Protein AF-D2I2E0-F1 (afdb_monomer_lite)

InterPro domains:
  IPR007504 H/ACA ribonucleoprotein complex, subunit Gar1/Naf1 [PF04410] (4-69)
  IPR009000 Translation protein, beta-barrel domain superfamily [SSF50447] (4-68)
  IPR038664 H/ACA RNP complex subunit Gar1/Naf1, Cbf5-binding domain [G3DSA:2.40.10.230] (1-72)

Sequence (72 aa):
RTSVLGEFLHPCEDDIVCKCTTDENKVPYFNAPVYLENKEQIGKVDEIFGQLRDFYFSVKLSENMKASSFKK

Radius of gyration: 11.35 Å; chains: 1; bounding box: 25×25×28 Å

Secondary structure (DSSP, 8-state):
-----EEEEEEETTEEEEEE--TT--PPPTT-EEE-TT--EEEEEEEEEEETTEEEEEEEE-TT--GGG---

Foldseek 3Di:
DDFDQFAWDAFDFQKTKTKGPGPPLDDDDFQCFDADPVRHTFFGWHDWDDDSRTIMTIGRGDPVDGRVVDDD

Organism: Ailuropoda melanoleuca (NCBI:txid9646)

pLDDT: mean 85.44, std 9.65, range [48.88, 94.5]

Structure (mmCIF, N/CA/C/O backbone):
data_AF-D2I2E0-F1
#
_entry.id   AF-D2I2E0-F1
#
loop_
_atom_site.group_PDB
_atom_site.id
_atom_site.type_symbol
_atom_site.label_atom_id
_atom_site.label_alt_id
_atom_site.label_comp_id
_atom_site.label_asym_id
_atom_site.label_entity_id
_atom_site.label_seq_id
_atom_site.pdbx_PDB_ins_code
_atom_site.Cartn_x
_atom_site.Cartn_y
_atom_site.Cartn_z
_atom_site.occupancy
_atom_site.B_iso_or_equiv
_atom_site.auth_seq_id
_atom_site.auth_comp_id
_atom_site.auth_asym_id
_atom_site.auth_atom_id
_atom_site.pdbx_PDB_model_num
ATOM 1 N N . ARG A 1 1 ? 10.003 17.665 -1.526 1.00 48.88 1 ARG A N 1
ATOM 2 C CA . ARG A 1 1 ? 9.205 17.329 -2.727 1.00 48.88 1 ARG A CA 1
ATOM 3 C C . ARG A 1 1 ? 8.517 16.009 -2.436 1.00 48.88 1 ARG A C 1
ATOM 5 O O . ARG A 1 1 ? 9.221 15.054 -2.152 1.00 48.88 1 ARG A O 1
ATOM 12 N N . THR A 1 2 ? 7.192 15.982 -2.401 1.00 52.88 2 THR A N 1
ATOM 13 C CA . THR A 1 2 ? 6.401 14.748 -2.334 1.00 52.88 2 THR A CA 1
ATOM 14 C C . THR A 1 2 ? 6.309 14.204 -3.756 1.00 52.88 2 THR A C 1
ATOM 16 O O . THR A 1 2 ? 5.740 14.866 -4.618 1.00 52.88 2 THR A O 1
ATOM 19 N N . SER A 1 3 ? 6.953 13.069 -4.027 1.00 66.38 3 SER A N 1
ATOM 20 C CA . SER A 1 3 ? 6.792 12.360 -5.300 1.00 66.38 3 SER A CA 1
ATOM 21 C C . SER A 1 3 ? 5.585 11.434 -5.183 1.00 66.38 3 SER A C 1
ATOM 23 O O . SER A 1 3 ? 5.456 10.733 -4.180 1.00 66.38 3 SER A O 1
ATOM 25 N N . VAL A 1 4 ? 4.697 11.455 -6.180 1.00 78.62 4 VAL A N 1
ATOM 26 C CA . VAL A 1 4 ? 3.523 10.572 -6.232 1.00 78.62 4 VAL A CA 1
ATOM 27 C C . VAL A 1 4 ? 4.011 9.130 -6.352 1.00 78.62 4 VAL A C 1
ATOM 29 O O . VAL A 1 4 ? 4.712 8.795 -7.307 1.00 78.62 4 VAL A O 1
ATOM 32 N N . LEU A 1 5 ? 3.679 8.304 -5.358 1.00 82.38 5 LEU A N 1
ATOM 33 C CA . LEU A 1 5 ? 4.120 6.909 -5.289 1.00 82.38 5 LEU A CA 1
ATOM 34 C C . LEU A 1 5 ? 3.299 6.002 -6.215 1.00 82.38 5 LEU A C 1
ATOM 36 O O . LEU A 1 5 ? 3.818 5.071 -6.830 1.00 82.38 5 LEU A O 1
ATOM 40 N N . GLY A 1 6 ? 2.001 6.266 -6.298 1.00 87.19 6 GLY A N 1
ATOM 41 C CA . GLY A 1 6 ? 1.056 5.441 -7.024 1.00 87.19 6 GLY A CA 1
ATOM 42 C C . GLY A 1 6 ? -0.379 5.875 -6.787 1.00 87.19 6 GLY A C 1
ATOM 43 O O . GLY A 1 6 ? -0.650 6.749 -5.964 1.00 87.19 6 GLY A O 1
ATOM 44 N N . GLU A 1 7 ? -1.286 5.229 -7.502 1.00 89.06 7 GLU A N 1
ATOM 45 C CA . GLU A 1 7 ? -2.725 5.411 -7.367 1.00 89.06 7 GLU A CA 1
ATOM 46 C C . GLU A 1 7 ? -3.349 4.189 -6.698 1.00 89.06 7 GLU A C 1
ATOM 48 O O . GLU A 1 7 ? -2.971 3.045 -6.970 1.00 89.06 7 GLU A O 1
ATOM 53 N N . PHE A 1 8 ? -4.330 4.433 -5.834 1.00 90.88 8 PHE A N 1
ATOM 54 C CA . PHE A 1 8 ? -5.130 3.375 -5.233 1.00 90.88 8 PHE A CA 1
ATOM 55 C C . PHE A 1 8 ? -5.850 2.558 -6.315 1.00 90.88 8 PHE A C 1
ATOM 57 O O . PHE A 1 8 ? -6.451 3.112 -7.239 1.00 90.88 8 PHE A O 1
ATOM 64 N N . LEU A 1 9 ? -5.801 1.230 -6.189 1.00 91.44 9 LEU A N 1
ATOM 65 C CA . LEU A 1 9 ? -6.433 0.307 -7.125 1.00 91.44 9 LEU A CA 1
ATOM 66 C C . LEU A 1 9 ? -7.685 -0.335 -6.518 1.00 91.44 9 LEU A C 1
ATOM 68 O O . LEU A 1 9 ? -8.775 -0.169 -7.064 1.00 91.44 9 LEU A O 1
ATOM 72 N N . HIS A 1 10 ? -7.530 -1.086 -5.426 1.00 91.00 10 HIS A N 1
ATOM 73 C CA . HIS A 1 10 ? -8.626 -1.741 -4.705 1.00 91.00 10 HIS A CA 1
ATOM 74 C C . HIS A 1 10 ? -8.186 -2.153 -3.287 1.00 91.00 10 HIS A C 1
ATO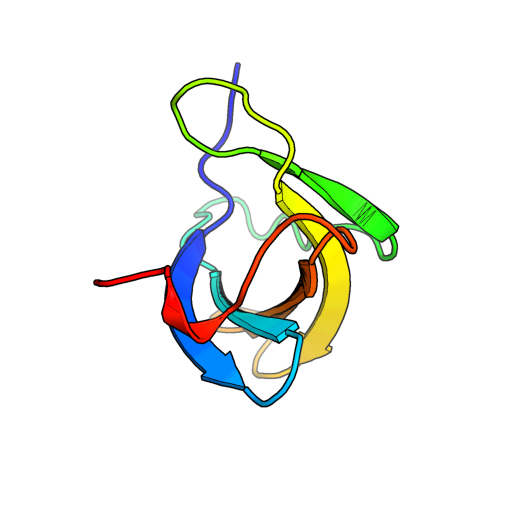M 76 O O . HIS A 1 10 ? -6.985 -2.319 -3.046 1.00 91.00 10 HIS A O 1
ATOM 82 N N . PRO A 1 11 ? -9.130 -2.330 -2.343 1.00 92.19 11 PRO A N 1
ATOM 83 C CA . PRO A 1 11 ? -8.820 -2.890 -1.032 1.00 92.19 11 PRO A CA 1
ATOM 84 C C . PRO A 1 11 ? -8.634 -4.412 -1.118 1.00 92.19 11 PRO A C 1
ATOM 86 O O . PRO A 1 11 ? -9.346 -5.073 -1.875 1.00 92.19 11 PRO A O 1
ATOM 89 N N . CYS A 1 12 ? -7.718 -4.966 -0.327 1.00 88.81 12 CYS A N 1
ATOM 90 C CA . CYS A 1 12 ? -7.451 -6.400 -0.231 1.00 88.81 12 CYS A CA 1
ATOM 91 C C . CYS A 1 12 ? -7.304 -6.787 1.245 1.00 88.81 12 CYS A C 1
ATOM 93 O O . CYS A 1 12 ? -6.264 -6.551 1.847 1.00 88.81 12 CYS A O 1
ATOM 95 N N . GLU A 1 13 ? -8.360 -7.364 1.823 1.00 87.75 13 GLU A N 1
ATOM 96 C CA . GLU A 1 13 ? -8.446 -7.651 3.264 1.00 87.75 13 GLU A CA 1
ATOM 97 C C . GLU A 1 13 ? -8.201 -6.388 4.115 1.00 87.75 13 GLU A C 1
ATOM 99 O O . GLU A 1 13 ? -8.972 -5.428 4.007 1.00 87.75 13 GLU A O 1
ATOM 104 N N . ASP A 1 14 ? -7.156 -6.386 4.943 1.00 87.25 14 ASP A N 1
ATOM 105 C CA . ASP A 1 14 ? -6.753 -5.257 5.789 1.00 87.25 14 ASP A CA 1
ATOM 106 C C . ASP A 1 14 ? -5.756 -4.308 5.096 1.00 87.25 14 ASP A C 1
ATOM 108 O O . ASP A 1 14 ? -5.463 -3.223 5.605 1.00 87.25 14 ASP A O 1
ATOM 112 N N . ASP A 1 15 ? -5.297 -4.666 3.896 1.00 91.44 15 ASP A N 1
ATOM 113 C CA . ASP A 1 15 ? -4.323 -3.912 3.117 1.00 91.44 15 ASP A CA 1
ATOM 114 C C . ASP A 1 15 ? -4.986 -3.218 1.916 1.00 91.44 15 ASP A C 1
ATOM 116 O O . ASP A 1 15 ? -6.121 -3.497 1.512 1.00 91.44 15 ASP A O 1
ATOM 120 N N . ILE A 1 16 ? -4.263 -2.284 1.302 1.00 93.44 16 ILE A N 1
ATOM 121 C CA . ILE A 1 16 ? -4.669 -1.677 0.028 1.00 93.44 16 ILE A CA 1
ATOM 122 C C . ILE A 1 16 ? -3.646 -1.978 -1.052 1.00 93.44 16 ILE A C 1
ATOM 124 O O . ILE A 1 16 ? -2.443 -1.951 -0.806 1.00 93.44 16 ILE A O 1
ATOM 128 N N . VAL A 1 17 ? -4.129 -2.222 -2.266 1.00 93.38 17 VAL A N 1
ATOM 129 C CA . VAL A 1 17 ? -3.275 -2.390 -3.439 1.00 93.38 17 VAL A CA 1
ATOM 130 C C . VAL A 1 17 ? -3.222 -1.078 -4.200 1.00 93.38 17 VAL A C 1
ATOM 132 O O . VAL A 1 17 ? -4.255 -0.493 -4.537 1.00 93.38 17 VAL A O 1
ATOM 135 N N . CYS A 1 18 ? -2.008 -0.643 -4.514 1.00 92.31 18 CYS A N 1
ATOM 136 C CA . CYS A 1 18 ? -1.739 0.557 -5.288 1.00 92.31 18 CYS A CA 1
ATOM 137 C C . CYS A 1 18 ? -0.967 0.203 -6.562 1.00 92.31 18 CYS A C 1
ATOM 139 O O . CYS A 1 18 ? -0.083 -0.657 -6.560 1.00 92.31 18 CYS A O 1
ATOM 141 N N . LYS A 1 19 ? -1.290 0.885 -7.664 1.00 90.69 19 LYS A N 1
ATOM 142 C CA . LYS A 1 19 ? -0.505 0.833 -8.898 1.00 90.69 19 LYS A CA 1
ATOM 143 C C . LYS A 1 19 ? 0.565 1.917 -8.840 1.00 90.69 19 LYS A C 1
ATOM 145 O O . LYS A 1 19 ? 0.228 3.080 -8.633 1.00 90.69 19 LYS A O 1
ATOM 150 N N . CYS A 1 20 ? 1.832 1.568 -9.053 1.00 87.75 20 CYS A N 1
ATOM 151 C CA . CYS A 1 20 ? 2.878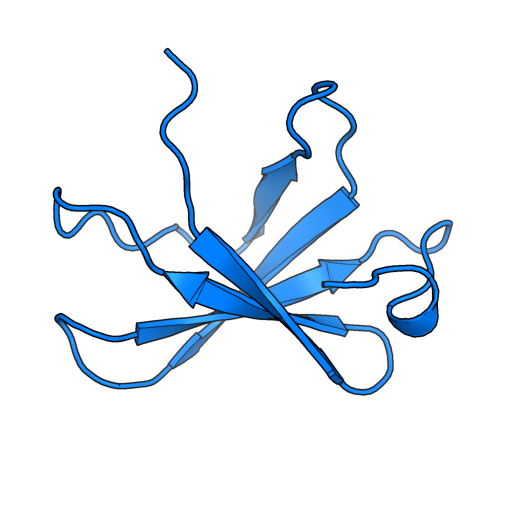 2.579 -9.147 1.00 87.75 20 CYS A CA 1
ATOM 152 C C . CYS A 1 20 ? 2.700 3.423 -10.418 1.00 87.75 20 CYS A C 1
ATOM 154 O O . CYS A 1 20 ? 2.491 2.889 -11.506 1.00 87.75 20 CYS A O 1
ATOM 156 N N . THR A 1 21 ? 2.778 4.745 -10.265 1.00 83.94 21 THR A N 1
ATOM 157 C CA . THR A 1 21 ? 2.714 5.726 -11.362 1.00 83.94 21 THR A CA 1
ATOM 158 C C . THR A 1 21 ? 3.967 6.601 -11.421 1.00 83.94 21 THR A C 1
ATOM 160 O O . THR A 1 21 ? 4.003 7.600 -12.130 1.00 83.94 21 THR A O 1
ATOM 163 N N . THR A 1 22 ? 5.014 6.244 -10.672 1.00 74.88 22 THR A N 1
ATOM 164 C CA . THR A 1 22 ? 6.266 7.001 -10.624 1.00 74.88 22 THR A CA 1
ATOM 165 C C . THR A 1 22 ? 7.083 6.812 -11.909 1.00 74.88 22 THR A C 1
ATOM 167 O O . THR A 1 22 ? 7.601 5.727 -12.161 1.00 74.88 22 THR A O 1
ATOM 170 N N . ASP A 1 23 ? 7.314 7.895 -12.658 1.00 66.00 23 ASP A N 1
ATOM 171 C CA . ASP A 1 23 ? 8.164 7.913 -13.866 1.00 66.00 23 ASP A CA 1
ATOM 172 C C . ASP A 1 23 ? 9.647 7.567 -13.616 1.00 66.00 23 ASP A C 1
ATOM 174 O O . ASP A 1 23 ? 10.372 7.166 -14.525 1.00 66.00 23 ASP A O 1
ATOM 178 N N . GLU A 1 24 ? 10.140 7.723 -12.385 1.00 65.50 24 GLU A N 1
ATOM 179 C CA . GLU A 1 24 ? 11.574 7.622 -12.077 1.00 65.50 24 GLU A CA 1
ATOM 180 C C . GLU A 1 24 ? 12.091 6.186 -11.823 1.00 65.50 24 GLU A C 1
ATOM 182 O O . GLU A 1 24 ? 13.226 6.040 -11.371 1.00 65.50 24 GLU A O 1
ATOM 187 N N . ASN A 1 25 ? 11.308 5.120 -12.068 1.00 62.25 25 ASN A N 1
ATOM 188 C CA . ASN A 1 25 ? 11.657 3.725 -11.700 1.00 62.25 25 ASN A CA 1
ATOM 189 C C . ASN A 1 25 ? 12.117 3.571 -10.230 1.00 62.25 25 ASN A C 1
ATOM 191 O O . ASN A 1 25 ? 12.866 2.654 -9.881 1.00 62.25 25 ASN A O 1
ATOM 195 N N . LYS A 1 26 ? 11.700 4.483 -9.344 1.00 75.25 26 LYS A N 1
ATOM 196 C CA . LYS A 1 26 ? 12.045 4.433 -7.923 1.00 75.25 26 LYS A CA 1
ATOM 197 C C . LYS A 1 26 ? 11.084 3.486 -7.227 1.00 75.25 26 LYS A C 1
ATOM 199 O O . LYS A 1 26 ? 10.010 3.884 -6.789 1.00 75.25 26 LYS A O 1
ATOM 204 N N . VAL A 1 27 ? 11.491 2.226 -7.150 1.00 81.44 27 VAL A N 1
ATOM 205 C CA . VAL A 1 27 ? 10.795 1.212 -6.362 1.00 81.44 27 VAL A CA 1
ATOM 206 C C . VAL A 1 27 ? 10.827 1.636 -4.886 1.00 81.44 27 VAL A C 1
ATOM 208 O O . VAL A 1 27 ? 11.909 1.959 -4.381 1.00 81.44 27 VAL A O 1
ATOM 211 N N . PRO A 1 28 ? 9.678 1.687 -4.187 1.00 83.25 28 PRO A N 1
ATOM 212 C CA . PRO A 1 28 ? 9.666 1.975 -2.761 1.00 83.25 28 PRO A CA 1
ATOM 213 C C . PRO A 1 28 ? 10.448 0.924 -1.977 1.00 83.25 28 PRO A C 1
ATOM 215 O O . PRO A 1 28 ? 10.580 -0.225 -2.387 1.00 83.25 28 PRO A O 1
ATOM 218 N N . TYR A 1 29 ? 10.939 1.311 -0.806 1.00 86.62 29 TYR A N 1
ATOM 219 C CA . TYR A 1 29 ? 11.518 0.353 0.126 1.00 86.62 29 TYR A CA 1
ATOM 220 C C . TYR A 1 29 ? 10.410 -0.338 0.923 1.00 86.62 29 TYR A C 1
ATOM 222 O O . TYR A 1 29 ? 9.395 0.274 1.260 1.00 86.62 29 TYR A O 1
ATOM 230 N N . PHE A 1 30 ? 10.633 -1.599 1.283 1.00 89.25 30 PHE A N 1
ATOM 231 C CA . PHE A 1 30 ? 9.791 -2.298 2.250 1.00 89.25 30 PHE A CA 1
ATOM 232 C C . PHE A 1 30 ? 9.706 -1.517 3.568 1.00 89.25 30 PHE A C 1
ATOM 234 O O . PHE A 1 30 ? 10.696 -0.946 4.028 1.00 89.25 30 PHE A O 1
ATOM 241 N N . ASN A 1 31 ? 8.524 -1.501 4.183 1.00 89.62 31 ASN A N 1
ATOM 242 C CA . ASN A 1 31 ? 8.179 -0.712 5.367 1.00 89.62 31 ASN A CA 1
ATOM 243 C C . ASN A 1 31 ? 8.319 0.815 5.206 1.00 89.62 31 ASN A C 1
ATOM 245 O O . ASN A 1 31 ? 8.269 1.531 6.209 1.00 89.62 31 ASN A O 1
ATOM 249 N N . ALA A 1 32 ? 8.467 1.341 3.984 1.00 90.38 32 ALA A N 1
ATOM 250 C CA . ALA A 1 32 ? 8.432 2.784 3.774 1.00 90.38 32 ALA A CA 1
ATOM 251 C C . ALA A 1 32 ? 7.050 3.341 4.165 1.00 90.38 32 ALA A C 1
ATOM 253 O O . ALA A 1 32 ? 6.036 2.760 3.767 1.00 90.38 32 ALA A O 1
ATOM 254 N N . PRO A 1 33 ? 6.984 4.447 4.925 1.00 90.81 33 PRO A N 1
ATOM 255 C CA . PRO A 1 33 ? 5.713 5.038 5.316 1.00 90.81 33 PRO A CA 1
ATOM 256 C C . PRO A 1 33 ? 4.992 5.623 4.098 1.00 90.81 33 PRO A C 1
ATOM 258 O O . PRO A 1 33 ? 5.596 6.306 3.267 1.00 90.81 33 PRO A O 1
ATOM 261 N N . VAL A 1 34 ? 3.690 5.358 4.007 1.00 90.81 34 VAL A N 1
ATOM 262 C CA . VAL A 1 34 ? 2.819 5.846 2.935 1.00 90.81 34 VAL A CA 1
ATOM 263 C C . VAL A 1 34 ? 1.909 6.928 3.490 1.00 90.81 34 VAL A C 1
ATOM 265 O O . VAL A 1 34 ? 1.289 6.761 4.544 1.00 90.81 34 VAL A O 1
ATOM 268 N N . TYR A 1 35 ? 1.833 8.035 2.758 1.00 90.25 35 TYR A N 1
ATOM 269 C CA . TYR A 1 35 ? 1.061 9.210 3.130 1.00 90.25 35 TYR A CA 1
ATOM 270 C C . TYR A 1 35 ? 0.054 9.552 2.039 1.00 90.25 35 TYR A C 1
ATOM 272 O O . TYR A 1 35 ? 0.340 9.394 0.852 1.00 90.25 35 TYR A O 1
ATOM 280 N N . LEU A 1 36 ? -1.094 10.073 2.451 1.00 88.56 36 LEU A N 1
ATOM 281 C CA . LEU A 1 36 ? -2.042 10.736 1.563 1.00 88.56 36 LEU A CA 1
ATOM 282 C C . LEU A 1 36 ? -1.555 12.144 1.193 1.00 88.56 36 LEU A C 1
ATOM 284 O O . LEU A 1 36 ? -0.613 12.683 1.779 1.00 88.56 36 LEU A O 1
ATOM 288 N N . GLU A 1 37 ? -2.225 12.781 0.232 1.00 84.56 37 GLU A N 1
ATOM 289 C CA . GLU A 1 37 ? -1.909 14.152 -0.200 1.00 84.56 37 GLU A CA 1
ATOM 290 C C . GLU A 1 37 ? -2.018 15.178 0.939 1.00 84.56 37 GLU A C 1
ATOM 292 O O . GLU A 1 37 ? -1.251 16.141 1.000 1.00 84.56 37 GLU A O 1
ATOM 297 N N . ASN A 1 38 ? -2.914 14.931 1.899 1.00 86.25 38 ASN A N 1
ATOM 298 C CA . ASN A 1 38 ? -3.056 15.712 3.131 1.00 86.25 38 ASN A CA 1
ATOM 299 C C . ASN A 1 38 ? -1.907 15.480 4.143 1.00 86.25 38 ASN A C 1
ATOM 301 O O . ASN A 1 38 ? -1.937 16.060 5.227 1.00 86.25 38 ASN A O 1
ATOM 305 N N . LYS A 1 39 ? -0.892 14.673 3.792 1.00 85.44 39 LYS A N 1
ATOM 306 C CA . LYS A 1 39 ? 0.244 14.248 4.631 1.00 85.44 39 LYS A CA 1
ATOM 307 C C . LYS A 1 39 ? -0.133 13.350 5.810 1.00 85.44 39 LYS A C 1
ATOM 309 O O . LYS A 1 39 ? 0.690 13.141 6.700 1.00 85.44 39 LYS A O 1
ATOM 314 N N . GLU A 1 40 ? -1.342 12.804 5.824 1.00 89.88 40 GLU A N 1
ATOM 315 C CA . GLU A 1 40 ? -1.740 11.805 6.807 1.00 89.88 40 GLU A CA 1
ATOM 316 C C . GLU A 1 40 ? -1.070 10.472 6.484 1.00 89.88 40 GLU A C 1
ATOM 318 O O . GLU A 1 40 ? -1.148 9.983 5.355 1.00 89.88 40 GLU A O 1
ATOM 323 N N . GLN A 1 41 ? -0.384 9.893 7.469 1.00 91.44 41 GLN A N 1
ATOM 324 C CA . GLN A 1 41 ? 0.205 8.570 7.323 1.00 91.44 41 GLN A CA 1
ATOM 325 C C . GLN A 1 41 ? -0.898 7.520 7.416 1.00 91.44 41 GLN A C 1
ATOM 327 O O . GLN A 1 41 ? -1.535 7.376 8.457 1.00 91.44 41 GLN A O 1
ATOM 332 N N . ILE A 1 42 ? -1.080 6.755 6.346 1.00 92.31 42 ILE A N 1
ATOM 333 C CA . ILE A 1 42 ? -2.104 5.705 6.290 1.00 92.31 42 ILE A CA 1
ATOM 334 C C . ILE A 1 42 ? -1.557 4.326 6.630 1.00 92.31 42 ILE A C 1
ATOM 336 O O . ILE A 1 42 ? -2.312 3.444 7.028 1.00 92.31 42 ILE A O 1
ATOM 340 N N . GLY A 1 43 ? -0.248 4.135 6.478 1.00 93.44 43 GLY A N 1
ATOM 341 C CA . GLY A 1 43 ? 0.360 2.828 6.642 1.00 93.44 43 GLY A CA 1
ATOM 342 C C . GLY A 1 43 ? 1.793 2.783 6.142 1.00 93.44 43 GLY A C 1
ATOM 343 O O . GLY A 1 43 ? 2.502 3.796 6.133 1.00 93.44 43 GLY A O 1
ATOM 344 N N . LYS A 1 44 ? 2.215 1.593 5.729 1.00 93.69 44 LYS A N 1
ATOM 345 C CA . LYS A 1 44 ? 3.561 1.316 5.222 1.00 93.69 44 LYS A CA 1
ATOM 346 C C . LYS A 1 44 ? 3.531 0.292 4.090 1.00 93.69 44 LYS A C 1
ATOM 348 O O . LYS A 1 44 ? 2.642 -0.548 4.050 1.00 93.69 44 LYS A O 1
ATOM 353 N N . VAL A 1 45 ? 4.510 0.345 3.192 1.00 93.31 45 VAL A N 1
ATOM 354 C CA . VAL A 1 45 ? 4.651 -0.635 2.101 1.00 93.31 45 VAL A CA 1
ATOM 355 C C . VAL A 1 45 ? 4.966 -2.020 2.678 1.00 93.31 45 VAL A C 1
ATOM 357 O O . VAL A 1 45 ? 5.911 -2.139 3.459 1.00 93.31 45 VAL A O 1
ATOM 360 N N . ASP A 1 46 ? 4.204 -3.046 2.297 1.00 93.69 46 ASP A N 1
ATOM 361 C CA . ASP A 1 46 ? 4.376 -4.425 2.790 1.00 93.69 46 ASP A CA 1
ATOM 362 C C . ASP A 1 46 ? 4.909 -5.350 1.693 1.00 93.69 46 ASP A C 1
ATOM 364 O O . ASP A 1 46 ? 5.930 -6.004 1.890 1.00 93.69 46 ASP A O 1
ATOM 368 N N . GLU A 1 47 ? 4.296 -5.334 0.508 1.00 92.12 47 GLU A N 1
ATOM 369 C CA . GLU A 1 47 ? 4.702 -6.162 -0.630 1.00 92.12 47 GLU A CA 1
ATOM 370 C C . GLU A 1 47 ? 4.848 -5.336 -1.907 1.00 92.12 47 GLU A C 1
ATOM 372 O O . GLU A 1 47 ? 4.130 -4.364 -2.131 1.00 92.12 47 GLU A O 1
ATOM 377 N N . ILE A 1 48 ? 5.783 -5.737 -2.770 1.00 91.19 48 ILE A N 1
ATOM 378 C CA . ILE A 1 48 ? 6.015 -5.134 -4.086 1.00 91.19 48 ILE A CA 1
ATOM 379 C C . ILE A 1 48 ? 6.045 -6.269 -5.102 1.00 91.19 48 ILE A C 1
ATOM 381 O O . ILE A 1 48 ? 6.833 -7.205 -4.966 1.00 91.19 48 ILE A O 1
ATOM 385 N N . PHE A 1 49 ? 5.184 -6.199 -6.112 1.00 91.69 49 PHE A N 1
ATOM 386 C CA . PHE A 1 49 ? 4.972 -7.283 -7.068 1.00 91.69 49 PHE A CA 1
ATOM 387 C C . PHE A 1 49 ? 4.619 -6.753 -8.460 1.00 91.69 49 PHE A C 1
ATOM 389 O O . PHE A 1 49 ? 4.235 -5.603 -8.630 1.00 91.69 49 PHE A O 1
ATOM 396 N N . GLY A 1 50 ? 4.733 -7.592 -9.488 1.00 89.50 50 GLY A N 1
ATOM 397 C CA . GLY A 1 50 ? 4.487 -7.199 -10.880 1.00 89.50 50 GLY A CA 1
ATOM 398 C C . GLY A 1 50 ? 5.771 -6.956 -11.673 1.00 89.50 50 GLY A C 1
ATOM 399 O O . GLY A 1 50 ? 6.837 -7.466 -11.332 1.00 89.50 50 GLY A O 1
ATOM 400 N N . GLN A 1 51 ? 5.656 -6.234 -12.787 1.00 85.19 51 GLN A N 1
ATOM 401 C CA . GLN A 1 51 ? 6.765 -6.038 -13.725 1.00 85.19 51 GLN A CA 1
ATOM 402 C C . GLN A 1 51 ? 7.600 -4.815 -13.345 1.00 85.19 51 GLN A C 1
ATOM 404 O O . GLN A 1 51 ? 7.066 -3.843 -12.833 1.00 85.19 51 GLN A O 1
ATOM 409 N N . LEU A 1 52 ? 8.894 -4.806 -13.681 1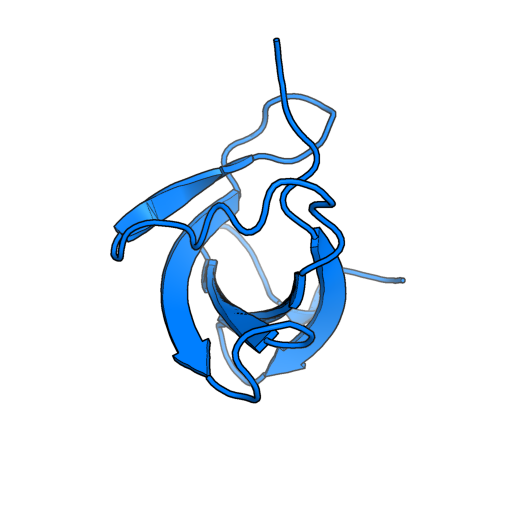.00 78.50 52 LEU A N 1
ATOM 410 C CA . LEU A 1 52 ? 9.829 -3.738 -13.287 1.00 78.50 52 LEU A CA 1
ATOM 411 C C . LEU A 1 52 ? 9.345 -2.308 -13.618 1.00 78.50 52 LEU A C 1
ATOM 413 O O . LEU A 1 52 ? 9.660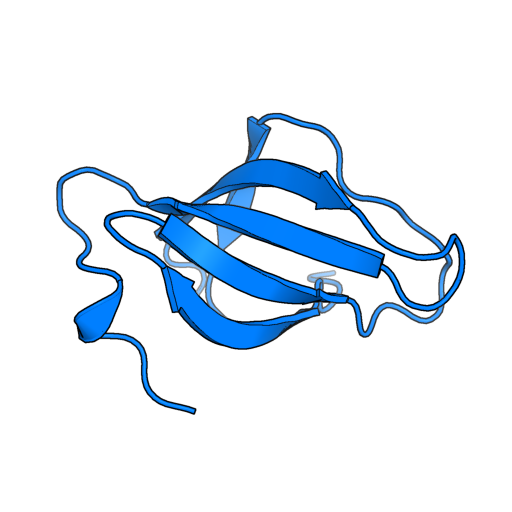 -1.381 -12.882 1.00 78.50 52 LEU A O 1
ATOM 417 N N . ARG A 1 53 ? 8.598 -2.134 -14.718 1.00 77.19 53 ARG A N 1
ATOM 418 C CA . ARG A 1 53 ? 8.072 -0.834 -15.180 1.00 77.19 53 ARG A CA 1
ATOM 419 C C . ARG A 1 53 ? 6.603 -0.581 -14.822 1.00 77.19 53 ARG A C 1
ATOM 421 O O . ARG A 1 53 ? 6.158 0.554 -14.888 1.00 77.19 53 ARG A O 1
ATOM 428 N N . ASP A 1 54 ? 5.875 -1.626 -14.445 1.00 83.69 54 ASP A N 1
ATOM 429 C CA . ASP A 1 54 ? 4.446 -1.602 -14.121 1.00 83.69 54 ASP A CA 1
ATOM 430 C C . ASP A 1 54 ? 4.226 -2.525 -12.918 1.00 83.69 54 ASP A C 1
ATOM 432 O O . ASP A 1 54 ? 3.617 -3.598 -13.012 1.00 83.69 54 ASP A O 1
ATOM 436 N N . PHE A 1 55 ? 4.822 -2.144 -11.791 1.00 88.88 55 PHE A N 1
ATOM 437 C CA . PHE A 1 55 ? 4.669 -2.875 -10.545 1.00 88.88 55 PHE A CA 1
ATOM 438 C C . PHE A 1 55 ? 3.538 -2.282 -9.705 1.00 88.88 55 PHE A C 1
ATOM 440 O O . PHE A 1 55 ? 3.142 -1.117 -9.815 1.00 88.88 55 PHE A O 1
ATOM 447 N N . TYR A 1 56 ? 3.029 -3.136 -8.842 1.00 92.25 56 TYR A N 1
ATOM 448 C CA . TYR A 1 56 ? 2.036 -2.862 -7.832 1.00 92.25 56 TYR A CA 1
ATOM 449 C C . TYR A 1 56 ? 2.695 -3.023 -6.472 1.00 92.25 56 TYR A C 1
ATOM 451 O O . TYR A 1 56 ? 3.718 -3.698 -6.323 1.00 92.25 56 TYR A O 1
ATOM 459 N N . PHE A 1 57 ? 2.105 -2.392 -5.474 1.00 92.88 57 PHE A N 1
ATOM 460 C CA . PHE A 1 57 ? 2.537 -2.567 -4.103 1.00 92.88 57 PHE A CA 1
ATOM 461 C C . PHE A 1 57 ? 1.331 -2.610 -3.178 1.00 92.88 57 PHE A C 1
ATOM 463 O O . PHE A 1 57 ? 0.336 -1.916 -3.412 1.00 92.88 57 PHE A O 1
ATOM 470 N N . SER A 1 58 ? 1.424 -3.438 -2.143 1.00 94.12 58 SER A N 1
ATOM 471 C CA . SER A 1 58 ? 0.473 -3.432 -1.043 1.00 94.12 58 SER A CA 1
ATOM 472 C C . SER A 1 58 ? 0.942 -2.462 0.036 1.00 94.12 58 SER A C 1
ATOM 474 O O . SER A 1 58 ? 2.141 -2.282 0.290 1.00 94.12 58 SER A O 1
ATOM 476 N N . VAL A 1 59 ? -0.020 -1.799 0.661 1.00 94.25 59 VAL A N 1
ATOM 477 C CA . VAL A 1 59 ? 0.208 -0.955 1.826 1.00 94.25 59 VAL A CA 1
ATOM 478 C C . VAL A 1 59 ? -0.544 -1.572 2.984 1.00 94.25 59 VAL A C 1
ATOM 480 O O . VAL A 1 59 ? -1.775 -1.621 2.968 1.00 94.25 59 VAL A O 1
ATOM 483 N N . LYS A 1 60 ? 0.215 -1.985 3.996 1.00 94.50 60 LYS A N 1
ATOM 484 C CA . LYS A 1 60 ? -0.327 -2.380 5.285 1.00 94.50 60 LYS A CA 1
ATOM 485 C C . LYS A 1 60 ? -0.819 -1.148 6.009 1.00 94.50 60 LYS A C 1
ATOM 487 O O . LYS A 1 60 ? -0.022 -0.261 6.342 1.00 94.50 60 LYS A O 1
ATOM 492 N N . LEU A 1 61 ? -2.129 -1.084 6.203 1.00 93.56 61 LEU A N 1
ATOM 493 C CA . LEU A 1 61 ? -2.768 0.034 6.870 1.00 93.56 61 LEU A CA 1
ATOM 494 C C . LEU A 1 61 ? -2.483 0.018 8.370 1.00 93.56 61 LEU A C 1
ATOM 496 O O . LEU A 1 61 ? -2.258 -1.022 8.988 1.00 93.56 61 LEU A O 1
ATOM 500 N N . SER A 1 62 ? -2.481 1.208 8.958 1.00 91.44 62 SER A N 1
ATOM 501 C CA . SER A 1 62 ? -2.483 1.363 10.410 1.00 91.44 6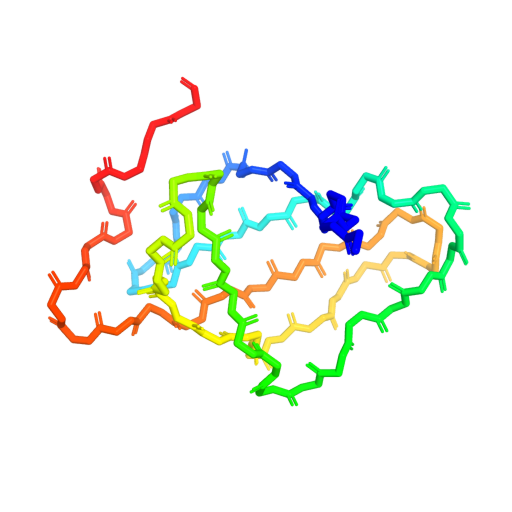2 SER A CA 1
ATOM 502 C C . SER A 1 62 ? -3.788 0.810 10.999 1.00 91.44 62 SER A C 1
ATOM 504 O O . SER A 1 62 ? -4.835 0.896 10.366 1.00 91.44 62 SER A O 1
ATOM 506 N N . GLU A 1 63 ? -3.762 0.310 12.238 1.00 85.94 63 GLU A N 1
ATOM 507 C CA . GLU A 1 63 ? -4.925 -0.327 12.897 1.00 85.94 63 GLU A CA 1
ATOM 508 C C . GLU A 1 63 ? -6.172 0.577 12.997 1.00 85.94 63 GLU A C 1
ATOM 510 O O . GLU A 1 63 ? -7.292 0.105 13.187 1.00 85.94 63 GLU A O 1
ATOM 515 N N . ASN A 1 64 ? -5.996 1.894 12.874 1.00 86.44 64 ASN A N 1
ATOM 516 C CA . ASN A 1 64 ? -7.070 2.884 12.883 1.00 86.44 64 ASN A CA 1
ATOM 517 C C . ASN A 1 64 ? -7.676 3.167 11.494 1.00 86.44 64 ASN A C 1
ATOM 519 O O . ASN A 1 64 ? -8.601 3.974 11.395 1.00 86.44 64 ASN A O 1
ATOM 523 N N . MET A 1 65 ? -7.169 2.537 10.436 1.00 86.56 65 MET A N 1
ATOM 524 C CA . MET A 1 65 ? -7.575 2.743 9.048 1.00 86.56 65 MET A CA 1
ATOM 525 C C . MET A 1 65 ? -8.206 1.469 8.489 1.00 86.56 65 MET A C 1
ATOM 527 O O . MET A 1 65 ? -7.734 0.365 8.733 1.00 86.56 65 MET A O 1
ATOM 531 N N . LYS A 1 66 ? -9.277 1.614 7.703 1.00 87.12 66 LYS A N 1
ATOM 532 C CA . LYS A 1 66 ? -9.924 0.486 7.017 1.00 87.12 66 LYS A CA 1
ATOM 533 C C . LYS A 1 66 ? -9.693 0.575 5.521 1.00 87.12 66 LYS A C 1
ATOM 535 O O . LYS A 1 66 ? -10.049 1.586 4.917 1.00 87.12 66 LYS A O 1
ATOM 540 N N . ALA A 1 67 ? -9.219 -0.512 4.914 1.00 87.81 67 ALA A N 1
ATOM 541 C CA . ALA A 1 67 ? -9.011 -0.606 3.468 1.00 87.81 67 ALA A CA 1
ATOM 542 C C . ALA A 1 67 ? -10.285 -0.275 2.678 1.00 87.81 67 ALA A C 1
ATOM 544 O O . ALA A 1 67 ? -10.258 0.475 1.706 1.00 87.81 67 ALA A O 1
ATOM 545 N N . SER A 1 68 ? -11.435 -0.737 3.167 1.00 85.25 68 SER A N 1
ATOM 546 C CA . SER A 1 68 ? -12.753 -0.464 2.583 1.00 85.25 68 SER A CA 1
ATOM 547 C C . SER A 1 68 ? -13.202 1.003 2.642 1.00 85.25 68 SER A C 1
ATOM 549 O O . SER A 1 68 ? -14.164 1.366 1.967 1.00 85.25 68 SER A O 1
ATOM 551 N N . SER A 1 69 ? -12.532 1.856 3.426 1.00 85.50 69 SER A N 1
ATOM 552 C CA . SER A 1 69 ? -12.816 3.295 3.473 1.00 85.50 69 SER A CA 1
ATOM 553 C C . SER A 1 69 ? -12.216 4.053 2.286 1.00 85.50 69 SER A C 1
ATOM 555 O O . SER A 1 69 ? -12.654 5.170 2.001 1.00 85.50 69 SER A O 1
ATOM 557 N N . PHE A 1 70 ? -11.232 3.471 1.597 1.00 83.31 70 PHE A N 1
ATOM 558 C CA . PHE A 1 70 ? -10.620 4.072 0.419 1.00 83.31 70 PHE A CA 1
ATOM 559 C C . PHE A 1 70 ? -11.508 3.822 -0.802 1.00 83.31 70 PHE A C 1
ATOM 561 O O . PHE A 1 70 ? -11.919 2.695 -1.087 1.00 83.31 70 PHE A O 1
ATOM 568 N N . LYS A 1 71 ? -11.827 4.896 -1.522 1.00 74.69 71 LYS A N 1
ATOM 569 C CA . LYS A 1 71 ? -12.552 4.855 -2.793 1.00 74.69 71 LYS A CA 1
ATOM 570 C C . LYS A 1 71 ? -11.671 5.479 -3.866 1.00 74.69 71 LYS A C 1
ATOM 572 O O . LYS A 1 71 ? -10.941 6.423 -3.573 1.00 74.69 71 LYS A O 1
ATOM 577 N N . LYS A 1 72 ? -11.740 4.915 -5.069 1.00 61.50 72 LYS A N 1
ATOM 578 C CA . LYS A 1 72 ? -11.126 5.488 -6.266 1.00 61.50 72 LYS A CA 1
ATOM 579 C C . LYS A 1 72 ? -11.838 6.775 -6.673 1.00 61.50 72 LYS A C 1
ATOM 581 O O . LYS A 1 72 ? -13.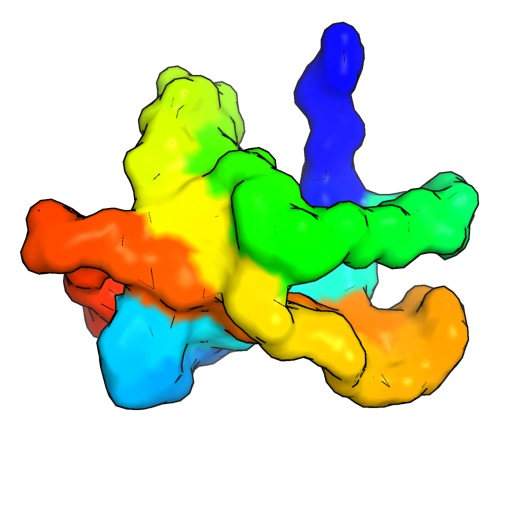077 6.823 -6.490 1.00 61.50 72 LYS A O 1
#